Protein AF-A0A348AL58-F1 (afdb_monomer_lite)

p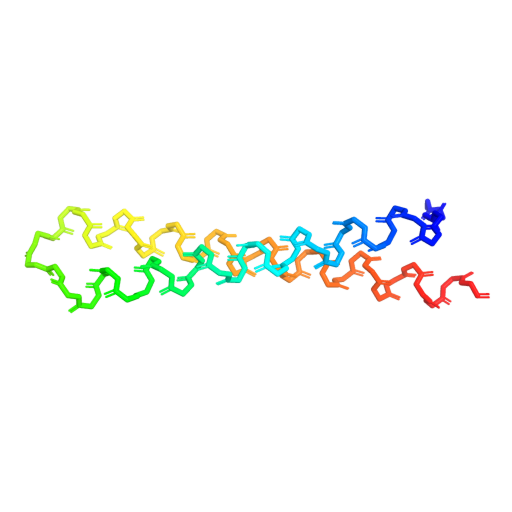LDDT: mean 93.29, std 9.02, range [51.69, 98.44]

Structure (mmCIF, N/CA/C/O backbone):
data_AF-A0A348AL58-F1
#
_entry.id   AF-A0A348AL58-F1
#
loop_
_atom_site.group_PDB
_atom_site.id
_atom_site.type_symbol
_atom_site.label_atom_id
_atom_site.label_alt_id
_atom_site.label_comp_id
_atom_site.label_asym_id
_atom_site.label_entity_id
_atom_site.label_seq_id
_atom_site.pdbx_PDB_ins_code
_atom_site.Cartn_x
_atom_site.Cartn_y
_atom_site.Cartn_z
_atom_site.occupancy
_atom_site.B_iso_or_equiv
_atom_site.auth_seq_id
_atom_site.auth_comp_id
_atom_site.auth_asym_id
_atom_site.auth_atom_id
_atom_site.pdbx_PDB_model_num
ATOM 1 N N . MET A 1 1 ? 15.521 9.019 -16.529 1.00 62.94 1 MET A N 1
ATOM 2 C CA . MET A 1 1 ? 16.131 7.827 -15.904 1.00 62.94 1 MET A CA 1
ATOM 3 C C . MET A 1 1 ? 15.411 6.645 -16.516 1.00 62.94 1 MET A C 1
ATOM 5 O O . MET A 1 1 ? 14.195 6.634 -16.410 1.00 62.94 1 MET A O 1
ATOM 9 N N . ASN A 1 2 ? 16.116 5.757 -17.219 1.00 85.44 2 ASN A N 1
ATOM 10 C CA . ASN A 1 2 ? 15.494 4.603 -17.871 1.00 85.44 2 ASN A CA 1
ATOM 11 C C . ASN A 1 2 ? 15.675 3.392 -16.967 1.00 85.44 2 ASN A C 1
ATOM 13 O O . ASN A 1 2 ? 16.797 2.919 -16.793 1.00 85.44 2 ASN A O 1
ATOM 17 N N . LEU A 1 3 ? 14.578 2.940 -16.373 1.00 90.62 3 LEU A N 1
ATOM 18 C CA . LEU A 1 3 ? 14.552 1.744 -15.548 1.00 90.62 3 LEU A CA 1
ATOM 19 C C . LEU A 1 3 ? 14.597 0.496 -16.428 1.00 90.62 3 LEU A C 1
ATOM 21 O O . LEU A 1 3 ? 14.005 0.437 -17.509 1.00 90.62 3 LEU A O 1
ATOM 25 N N . THR A 1 4 ? 15.286 -0.523 -15.938 1.00 93.19 4 THR A N 1
ATOM 26 C CA . THR A 1 4 ? 15.264 -1.864 -16.516 1.00 93.19 4 THR A CA 1
ATOM 27 C C . THR A 1 4 ? 13.900 -2.521 -16.307 1.00 93.19 4 THR A C 1
ATOM 29 O O . THR A 1 4 ? 13.156 -2.186 -15.384 1.00 93.19 4 THR A O 1
ATOM 32 N N . THR A 1 5 ? 13.582 -3.540 -17.109 1.00 91.62 5 THR A N 1
ATOM 33 C CA . THR A 1 5 ? 12.367 -4.354 -16.921 1.00 91.62 5 THR A CA 1
ATOM 34 C C . THR A 1 5 ? 12.268 -4.924 -15.505 1.00 91.62 5 THR A C 1
ATOM 36 O O . THR A 1 5 ? 11.189 -4.949 -14.923 1.00 91.62 5 THR A O 1
ATOM 39 N N . LYS A 1 6 ? 13.398 -5.349 -14.925 1.00 95.25 6 LYS A N 1
ATOM 40 C CA . LYS A 1 6 ? 13.443 -5.899 -13.566 1.00 95.25 6 LYS A CA 1
ATOM 41 C C . LYS A 1 6 ? 13.067 -4.850 -12.517 1.00 95.25 6 LYS A C 1
ATOM 43 O O . LYS A 1 6 ? 12.300 -5.149 -11.611 1.00 95.25 6 LYS A O 1
ATOM 48 N N . GLU A 1 7 ? 13.576 -3.628 -12.651 1.00 94.62 7 GLU A N 1
ATOM 49 C CA . GLU A 1 7 ? 13.223 -2.520 -11.757 1.00 94.62 7 GLU A CA 1
ATOM 50 C C . GLU A 1 7 ? 11.753 -2.122 -11.908 1.00 94.62 7 GLU A C 1
ATOM 52 O O . GLU A 1 7 ? 11.084 -1.905 -10.904 1.00 94.62 7 GLU A O 1
ATOM 57 N N . LEU A 1 8 ? 11.217 -2.108 -13.134 1.00 92.88 8 LEU A N 1
ATOM 58 C CA . LEU A 1 8 ? 9.793 -1.849 -13.370 1.00 92.88 8 LEU A CA 1
ATOM 59 C C . LEU A 1 8 ? 8.894 -2.900 -12.708 1.00 92.88 8 LEU A C 1
ATOM 61 O O . LEU A 1 8 ? 7.914 -2.530 -12.069 1.00 92.88 8 LEU A O 1
ATOM 65 N N . LEU A 1 9 ? 9.253 -4.185 -12.791 1.00 93.56 9 LEU A N 1
ATOM 66 C CA . LEU A 1 9 ? 8.520 -5.260 -12.113 1.00 93.56 9 LEU A CA 1
ATOM 67 C C . LEU A 1 9 ? 8.544 -5.096 -10.587 1.00 93.56 9 LEU A C 1
ATOM 69 O O . LEU A 1 9 ? 7.517 -5.276 -9.939 1.00 93.56 9 LEU A O 1
ATOM 73 N N . TYR A 1 10 ? 9.676 -4.683 -10.009 1.00 95.69 10 TYR A N 1
ATOM 74 C CA . TYR A 1 10 ? 9.736 -4.386 -8.576 1.00 95.69 10 TYR A CA 1
ATOM 75 C C . TYR A 1 10 ? 8.834 -3.217 -8.174 1.00 95.69 10 TYR A C 1
ATOM 77 O O . TYR A 1 10 ? 8.207 -3.277 -7.117 1.00 95.69 10 TYR A O 1
ATOM 85 N N . LEU A 1 11 ? 8.736 -2.171 -8.999 1.00 94.88 11 LEU A N 1
ATOM 86 C CA . LEU A 1 11 ? 7.819 -1.059 -8.739 1.00 94.88 11 LEU A CA 1
ATOM 87 C C . LEU A 1 11 ? 6.351 -1.486 -8.861 1.00 94.88 11 LEU A C 1
ATOM 89 O O . LEU A 1 11 ? 5.529 -1.053 -8.056 1.00 94.88 11 LEU A O 1
ATOM 93 N N . GLU A 1 12 ? 6.022 -2.351 -9.823 1.00 93.19 12 GLU A N 1
ATOM 94 C CA . GLU A 1 12 ? 4.677 -2.924 -9.960 1.00 93.19 12 GLU A CA 1
ATOM 95 C C . GLU A 1 12 ? 4.303 -3.782 -8.739 1.00 93.19 12 GLU A C 1
ATOM 97 O O . GLU A 1 12 ? 3.200 -3.652 -8.206 1.00 93.19 12 GLU A O 1
ATOM 102 N N . ASP A 1 13 ? 5.219 -4.618 -8.245 1.00 95.88 13 ASP A N 1
ATOM 103 C CA . ASP A 1 13 ? 4.981 -5.432 -7.048 1.00 95.88 13 ASP A CA 1
ATOM 104 C C . ASP A 1 13 ? 4.883 -4.586 -5.771 1.00 95.88 13 ASP A C 1
ATOM 106 O O . ASP A 1 13 ? 4.037 -4.854 -4.913 1.00 95.88 13 ASP A O 1
ATOM 110 N N . LEU A 1 14 ? 5.679 -3.518 -5.661 1.00 96.50 14 LEU A N 1
ATOM 111 C CA . LEU A 1 14 ? 5.564 -2.555 -4.566 1.00 96.50 14 LEU A CA 1
ATOM 112 C C . LEU A 1 14 ? 4.207 -1.832 -4.592 1.00 96.50 14 LEU A C 1
ATOM 114 O O . LEU A 1 14 ? 3.592 -1.647 -3.542 1.00 96.50 14 LEU A O 1
ATOM 118 N N . GLY A 1 15 ? 3.707 -1.488 -5.783 1.00 96.25 15 GLY A N 1
ATOM 119 C CA . GLY A 1 15 ? 2.372 -0.916 -5.963 1.00 96.25 15 GLY A CA 1
ATOM 120 C C . GLY A 1 15 ? 1.277 -1.827 -5.407 1.00 96.25 15 GLY A C 1
ATOM 121 O O . GLY A 1 15 ? 0.467 -1.384 -4.593 1.00 96.25 15 GLY A O 1
ATOM 122 N N . LYS A 1 16 ? 1.312 -3.122 -5.747 1.00 96.25 16 LYS A N 1
ATOM 123 C CA . LYS A 1 16 ? 0.364 -4.124 -5.220 1.00 96.25 16 LYS A CA 1
ATOM 124 C C . LYS A 1 16 ? 0.443 -4.259 -3.698 1.00 96.25 16 LYS A C 1
ATOM 126 O O . LYS A 1 16 ? -0.583 -4.416 -3.035 1.00 96.25 16 LYS A O 1
ATOM 131 N N . LEU A 1 17 ? 1.648 -4.195 -3.124 1.00 97.06 17 LEU A N 1
ATOM 132 C CA . LEU A 1 17 ? 1.820 -4.218 -1.670 1.00 97.06 17 LEU A CA 1
ATOM 133 C C . LEU A 1 17 ? 1.142 -3.006 -1.016 1.00 97.06 17 LEU A C 1
ATOM 135 O O . LEU A 1 17 ? 0.397 -3.174 -0.049 1.00 97.06 17 LEU A O 1
ATOM 139 N N . PHE A 1 18 ? 1.350 -1.800 -1.553 1.00 97.19 18 PHE A N 1
ATOM 140 C CA . PHE A 1 18 ? 0.708 -0.592 -1.032 1.00 97.19 18 PHE A CA 1
ATOM 141 C C . PHE A 1 18 ? -0.813 -0.627 -1.176 1.00 97.19 18 PHE A C 1
ATOM 143 O O . PHE A 1 18 ? -1.514 -0.235 -0.242 1.00 97.19 18 PHE A O 1
ATOM 150 N N . GLU A 1 19 ? -1.341 -1.163 -2.277 1.00 97.62 19 GLU A N 1
ATOM 151 C CA . GLU A 1 19 ? -2.779 -1.404 -2.429 1.00 97.62 19 GLU A CA 1
ATOM 152 C C . GLU A 1 19 ? -3.310 -2.363 -1.356 1.00 97.62 19 GLU A C 1
ATOM 154 O O . GLU A 1 19 ? -4.317 -2.067 -0.713 1.00 97.62 19 GLU A O 1
ATOM 159 N N . SER A 1 20 ? -2.616 -3.475 -1.098 1.00 98.06 20 SER A N 1
ATOM 160 C CA . SER A 1 20 ? -3.013 -4.447 -0.071 1.00 98.06 20 SER A CA 1
ATOM 161 C C . SER A 1 20 ? -3.024 -3.840 1.337 1.00 98.06 20 SER A C 1
ATOM 163 O O . SER A 1 20 ? -3.936 -4.107 2.130 1.00 98.06 20 SER A O 1
ATOM 165 N N . ILE A 1 21 ? -2.026 -3.017 1.669 1.00 97.50 21 ILE A N 1
ATOM 166 C CA . ILE A 1 21 ? -1.978 -2.324 2.962 1.00 97.50 21 ILE A CA 1
ATOM 167 C C . ILE A 1 21 ? -3.106 -1.292 3.040 1.00 97.50 21 ILE A C 1
ATOM 169 O O . ILE A 1 21 ? -3.827 -1.261 4.035 1.00 97.50 21 ILE A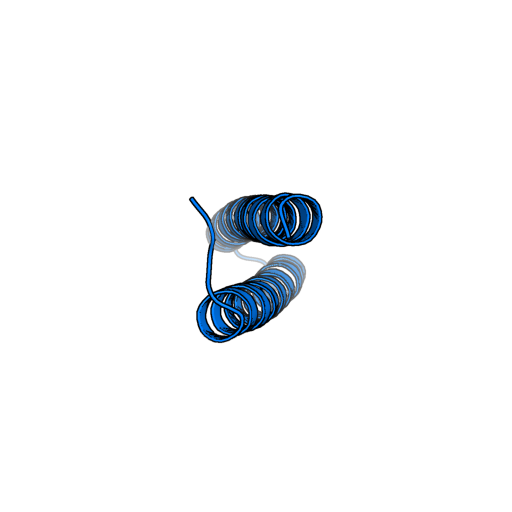 O 1
ATOM 173 N N . ASN A 1 22 ? -3.335 -0.521 1.975 1.00 97.94 22 ASN A N 1
ATOM 174 C CA . ASN A 1 22 ? -4.425 0.448 1.911 1.00 97.94 22 ASN A CA 1
ATOM 175 C C . ASN A 1 22 ? -5.795 -0.210 2.148 1.00 97.94 22 ASN A C 1
ATOM 177 O O . ASN A 1 22 ? -6.575 0.266 2.971 1.00 97.94 22 ASN A O 1
ATOM 181 N N . GLN A 1 23 ? -6.073 -1.345 1.498 1.00 97.94 23 GLN A N 1
ATOM 182 C CA . GLN A 1 23 ? -7.314 -2.096 1.725 1.00 97.94 23 GLN A CA 1
ATOM 183 C C . GLN A 1 23 ? -7.450 -2.554 3.181 1.00 97.94 23 GLN A C 1
ATOM 185 O O . GLN A 1 23 ? -8.532 -2.477 3.762 1.00 97.94 23 GLN A O 1
ATOM 190 N N . THR A 1 24 ? -6.343 -2.958 3.808 1.00 98.00 24 THR A N 1
ATOM 191 C CA . THR A 1 24 ? -6.325 -3.313 5.233 1.00 98.00 24 THR A CA 1
ATOM 192 C C . THR A 1 24 ? -6.621 -2.101 6.119 1.00 98.00 24 THR A C 1
ATOM 194 O O . THR A 1 24 ? -7.401 -2.217 7.066 1.00 98.00 24 THR A O 1
ATOM 197 N N . CYS A 1 25 ? -6.042 -0.937 5.813 1.00 98.12 25 CYS A N 1
ATOM 198 C CA . CYS A 1 25 ? -6.306 0.312 6.524 1.00 98.12 25 CYS A CA 1
ATOM 199 C C . CYS A 1 25 ? -7.778 0.722 6.416 1.00 98.12 25 CYS A C 1
ATOM 201 O O . CYS A 1 25 ? -8.403 0.988 7.441 1.00 98.12 25 CYS A O 1
ATOM 203 N N . ILE A 1 26 ? -8.348 0.698 5.207 1.00 98.06 26 ILE A N 1
ATOM 204 C CA . ILE A 1 26 ? -9.764 1.003 4.957 1.00 98.06 26 ILE A CA 1
ATOM 205 C C . ILE A 1 26 ? -10.660 0.044 5.740 1.00 98.06 26 ILE A C 1
ATOM 207 O O . ILE A 1 26 ? -11.528 0.488 6.493 1.00 98.06 26 ILE A O 1
ATOM 211 N N . HIS A 1 27 ? -10.417 -1.263 5.620 1.00 98.19 27 HIS A N 1
ATOM 212 C CA . HIS A 1 27 ? -11.201 -2.274 6.317 1.00 98.19 27 HIS A CA 1
ATOM 213 C C . HIS A 1 27 ? -11.138 -2.082 7.837 1.00 98.19 27 HIS A C 1
ATOM 215 O O . HIS A 1 27 ? -12.169 -2.038 8.503 1.00 98.19 27 HIS A O 1
ATOM 221 N N . ARG A 1 28 ? -9.945 -1.899 8.413 1.00 97.69 28 ARG A N 1
ATOM 222 C CA . ARG A 1 28 ? -9.807 -1.695 9.863 1.00 97.69 28 ARG A CA 1
ATOM 223 C C . ARG A 1 28 ? -10.421 -0.378 10.330 1.00 97.69 28 ARG A C 1
ATOM 225 O O . ARG A 1 28 ? -11.047 -0.364 11.384 1.00 97.69 28 ARG A O 1
ATOM 232 N N . ALA A 1 29 ? -10.305 0.698 9.553 1.00 97.88 29 ALA A N 1
ATOM 233 C CA . ALA A 1 29 ? -10.915 1.984 9.884 1.00 97.88 29 ALA A CA 1
ATOM 234 C C . ALA A 1 29 ? -12.446 1.883 9.929 1.00 97.88 29 ALA A C 1
ATOM 236 O O . ALA A 1 29 ? -13.077 2.518 10.770 1.00 97.88 29 ALA A O 1
ATOM 237 N N . GLN A 1 30 ? -13.046 1.071 9.056 1.00 97.38 30 GLN A N 1
ATOM 238 C CA . GLN A 1 30 ? -14.490 0.820 9.044 1.00 97.38 30 GLN A CA 1
ATOM 239 C C . GLN A 1 30 ? -14.967 -0.026 10.233 1.00 97.38 30 GLN A C 1
ATOM 241 O O . GLN A 1 30 ? -16.109 0.127 10.650 1.00 97.38 30 GLN A O 1
ATOM 246 N N . ASN A 1 31 ? -14.104 -0.885 10.783 1.00 97.62 31 ASN A N 1
ATOM 247 C CA . ASN A 1 31 ? -14.462 -1.872 11.810 1.00 97.62 31 ASN A CA 1
ATOM 248 C C . ASN A 1 31 ? -13.970 -1.514 13.226 1.00 97.62 31 ASN A C 1
ATOM 250 O O . ASN A 1 31 ? -14.063 -2.342 14.128 1.00 97.62 31 ASN A O 1
ATOM 254 N N . THR A 1 32 ? -13.424 -0.313 13.432 1.00 96.62 32 THR A N 1
ATOM 255 C CA . THR A 1 32 ? -12.972 0.156 14.750 1.00 96.62 32 THR A CA 1
ATOM 256 C C . THR A 1 32 ? -13.872 1.259 15.304 1.00 96.62 32 THR A C 1
ATOM 258 O O . THR A 1 32 ? -14.245 2.198 14.588 1.00 96.62 32 THR A O 1
ATOM 261 N N . ASP A 1 33 ? -14.149 1.175 16.605 1.00 97.12 33 ASP A N 1
ATOM 262 C CA . ASP A 1 33 ? -14.845 2.210 17.377 1.00 97.12 33 ASP A CA 1
ATOM 263 C C . ASP A 1 33 ? -13.881 3.264 17.948 1.00 97.12 33 ASP A C 1
ATOM 265 O O . ASP A 1 33 ? -14.284 4.390 18.251 1.00 97.12 33 ASP A O 1
ATOM 269 N N . ASP A 1 34 ? -12.589 2.929 18.038 1.00 98.12 34 ASP A N 1
ATOM 270 C CA . ASP A 1 34 ? -11.532 3.849 18.457 1.00 98.12 34 ASP A CA 1
ATOM 271 C C . ASP A 1 34 ? -11.312 4.943 17.395 1.00 98.12 34 ASP A C 1
ATOM 273 O O . ASP A 1 34 ? -10.861 4.680 16.273 1.00 98.12 34 ASP A O 1
ATOM 277 N N . GLN A 1 35 ? -11.633 6.187 17.765 1.00 97.38 35 GLN A N 1
ATOM 278 C CA . GLN A 1 35 ? -11.533 7.362 16.896 1.00 97.38 35 GLN A CA 1
ATOM 279 C C . GLN A 1 35 ? -10.085 7.752 16.582 1.00 97.38 35 GLN A C 1
ATOM 281 O O . GLN A 1 35 ? -9.801 8.204 15.472 1.00 97.38 35 GLN A O 1
ATOM 286 N N . GLN A 1 36 ? -9.163 7.563 17.528 1.00 97.94 36 GLN A N 1
ATOM 287 C CA . GLN A 1 36 ? -7.750 7.859 17.315 1.00 97.94 36 GLN A CA 1
ATOM 288 C C . GLN A 1 36 ? -7.154 6.857 16.327 1.00 97.94 36 GLN A C 1
ATOM 290 O O . GLN A 1 36 ? -6.499 7.252 15.361 1.00 97.94 36 GLN A O 1
ATOM 295 N N . LEU A 1 37 ? -7.447 5.568 16.512 1.00 97.25 37 LEU A N 1
ATOM 296 C CA . LEU A 1 37 ? -7.035 4.528 15.574 1.00 97.25 37 LEU A CA 1
ATOM 297 C C . LEU A 1 37 ? -7.642 4.755 14.183 1.00 97.25 37 LEU A C 1
ATOM 299 O O . LEU A 1 37 ? -6.936 4.641 13.182 1.00 97.25 37 LEU A O 1
ATOM 303 N N . LYS A 1 38 ? -8.925 5.129 14.101 1.00 98.44 38 LYS A N 1
ATOM 304 C CA . LYS A 1 38 ? -9.587 5.462 12.831 1.00 98.44 38 LYS A CA 1
ATOM 305 C C . LYS A 1 38 ? -8.868 6.595 12.093 1.00 98.44 38 LYS A C 1
ATOM 307 O O . LYS A 1 38 ? -8.599 6.444 10.903 1.00 98.44 38 LYS A O 1
ATOM 312 N N . ALA A 1 39 ? -8.513 7.679 12.784 1.00 98.06 39 ALA A N 1
ATOM 313 C CA . ALA A 1 39 ? -7.790 8.800 12.182 1.00 98.06 39 ALA A CA 1
ATOM 314 C C . ALA A 1 39 ? -6.407 8.382 11.650 1.00 98.06 39 ALA A C 1
ATOM 316 O O . ALA A 1 39 ? -6.046 8.734 10.527 1.00 98.06 39 ALA A O 1
ATOM 317 N N . VAL A 1 40 ? -5.664 7.568 12.411 1.00 98.38 40 VAL A N 1
ATOM 318 C CA . VAL A 1 40 ? -4.363 7.028 11.977 1.00 98.38 40 VAL A CA 1
ATOM 319 C C . VAL A 1 40 ? -4.515 6.166 10.723 1.00 98.38 40 VAL A C 1
ATOM 321 O O . VAL A 1 40 ? -3.777 6.340 9.757 1.00 98.38 40 VAL A O 1
ATOM 324 N N . LEU A 1 41 ? -5.492 5.256 10.703 1.00 98.44 41 LEU A N 1
ATOM 325 C CA . LEU A 1 41 ? -5.724 4.368 9.561 1.00 98.44 41 LEU A CA 1
ATOM 326 C C . LEU A 1 41 ? -6.172 5.132 8.307 1.00 98.44 41 LEU A C 1
ATOM 328 O O . LEU A 1 41 ? -5.774 4.767 7.203 1.00 98.44 41 LEU A O 1
ATOM 332 N N . GLN A 1 42 ? -6.963 6.196 8.464 1.00 97.81 42 GLN A N 1
ATOM 333 C CA . GLN A 1 42 ? -7.355 7.071 7.357 1.00 97.81 42 GLN A CA 1
ATOM 334 C C . GLN A 1 42 ? -6.162 7.849 6.789 1.00 97.81 42 GLN A C 1
ATOM 336 O O . GLN A 1 42 ? -6.027 7.919 5.569 1.00 97.81 42 GLN A O 1
ATOM 341 N N . GLY A 1 43 ? -5.277 8.371 7.645 1.00 97.94 43 GLY A N 1
ATOM 342 C CA . GLY A 1 43 ? -4.031 9.008 7.205 1.00 97.94 43 GLY A CA 1
ATOM 343 C C . GLY A 1 43 ? -3.140 8.042 6.420 1.00 97.94 43 GLY A C 1
ATOM 344 O O . GLY A 1 43 ? -2.770 8.323 5.285 1.00 97.94 43 GLY A O 1
ATOM 345 N N . LEU A 1 44 ? -2.908 6.841 6.963 1.00 97.88 44 LEU A N 1
ATOM 346 C CA . LEU A 1 44 ? -2.129 5.803 6.279 1.00 97.88 44 LEU A CA 1
ATOM 347 C C . LEU A 1 44 ? -2.736 5.410 4.927 1.00 97.88 44 LEU A C 1
ATOM 349 O O . LEU A 1 44 ? -2.006 5.217 3.957 1.00 97.88 44 LEU A O 1
ATOM 353 N N . SER A 1 45 ? -4.064 5.310 4.849 1.00 98.06 45 SER A N 1
ATOM 354 C CA . SER A 1 45 ? -4.778 5.019 3.603 1.00 98.06 45 SER A CA 1
ATOM 355 C C . SER A 1 45 ? -4.518 6.087 2.532 1.00 98.06 45 SER A C 1
ATOM 357 O O . SER A 1 45 ? -4.203 5.743 1.391 1.00 98.06 45 SER A O 1
ATOM 359 N N . GLN A 1 46 ? -4.570 7.371 2.903 1.00 97.56 46 GLN A N 1
ATOM 360 C CA . GLN A 1 46 ? -4.270 8.482 1.993 1.00 97.56 46 GLN A CA 1
ATOM 361 C C . GLN A 1 46 ? -2.818 8.445 1.504 1.00 97.56 46 GLN A C 1
ATOM 363 O O . GLN A 1 46 ? -2.584 8.559 0.299 1.00 97.56 46 GLN A O 1
ATOM 368 N N . ASP A 1 47 ? -1.858 8.213 2.401 1.00 97.50 47 ASP A N 1
ATOM 369 C CA . ASP A 1 47 ? -0.438 8.112 2.042 1.00 97.50 47 ASP A CA 1
ATOM 370 C C . ASP A 1 47 ? -0.194 6.972 1.040 1.00 97.50 47 ASP A C 1
ATOM 372 O O . ASP A 1 47 ? 0.484 7.144 0.025 1.00 97.50 47 ASP A O 1
ATOM 376 N N . HIS A 1 48 ? -0.815 5.811 1.266 1.00 96.44 48 HIS A N 1
ATOM 377 C CA . HIS A 1 48 ? -0.657 4.658 0.380 1.00 96.44 48 HIS A CA 1
ATOM 378 C C . HIS A 1 48 ? -1.301 4.891 -0.990 1.00 96.44 48 HIS A C 1
ATOM 380 O O . HIS A 1 48 ? -0.727 4.500 -2.006 1.00 96.44 48 HIS A O 1
ATOM 386 N N . GLN A 1 49 ? -2.453 5.567 -1.052 1.00 96.00 49 GLN A N 1
ATOM 387 C CA . GLN A 1 49 ? -3.049 5.981 -2.327 1.00 96.00 49 GLN A CA 1
ATOM 388 C C . GLN A 1 49 ? -2.117 6.915 -3.110 1.00 96.00 49 GLN A C 1
ATOM 390 O O . GLN A 1 49 ? -1.962 6.744 -4.321 1.00 96.00 49 GLN A O 1
ATOM 395 N N . GLN A 1 50 ? -1.459 7.863 -2.435 1.00 96.88 50 GLN A N 1
ATOM 396 C CA . GLN A 1 50 ? -0.473 8.736 -3.076 1.00 96.88 50 GLN A CA 1
ATOM 397 C C . GLN A 1 50 ? 0.721 7.938 -3.609 1.00 96.88 50 GLN A C 1
ATOM 399 O O . GLN A 1 50 ? 1.134 8.148 -4.750 1.00 96.88 50 GLN A O 1
ATOM 404 N N . TRP A 1 51 ? 1.249 6.983 -2.839 1.00 95.56 51 TRP A N 1
ATOM 405 C CA . TRP A 1 51 ? 2.363 6.146 -3.292 1.00 95.56 51 TRP A CA 1
ATOM 406 C C . TRP A 1 51 ? 2.003 5.271 -4.491 1.00 95.56 51 TRP A C 1
ATOM 408 O O . TRP A 1 51 ? 2.790 5.192 -5.433 1.00 95.56 51 TRP A O 1
ATOM 418 N N . VAL A 1 52 ? 0.807 4.677 -4.519 1.00 95.50 52 VAL A N 1
ATOM 419 C CA . VAL A 1 52 ? 0.322 3.908 -5.679 1.00 95.50 52 VAL A CA 1
ATOM 420 C C . VAL A 1 52 ? 0.266 4.781 -6.936 1.00 95.50 52 VAL A C 1
ATOM 422 O O . VAL A 1 52 ? 0.716 4.356 -8.003 1.00 95.50 52 VAL A O 1
ATOM 425 N N . GLN A 1 53 ? -0.220 6.020 -6.819 1.00 94.88 53 GLN A N 1
ATOM 426 C CA . GLN A 1 53 ? -0.251 6.970 -7.937 1.00 94.88 53 GLN A CA 1
ATOM 427 C C . GLN A 1 53 ? 1.157 7.350 -8.410 1.00 94.88 53 GLN A C 1
ATOM 429 O O . GLN A 1 53 ? 1.434 7.341 -9.610 1.00 94.88 53 GLN A O 1
ATOM 434 N N . ILE A 1 54 ? 2.074 7.630 -7.480 1.00 95.19 54 ILE A N 1
ATOM 435 C CA . ILE A 1 54 ? 3.471 7.957 -7.799 1.00 95.19 54 ILE A CA 1
ATOM 436 C C . ILE A 1 54 ? 4.144 6.796 -8.541 1.00 95.19 54 ILE A C 1
ATOM 438 O O . ILE A 1 54 ? 4.747 7.014 -9.592 1.00 95.19 54 ILE A O 1
ATOM 442 N N . LEU A 1 55 ? 4.010 5.566 -8.039 1.00 94.44 55 LEU A N 1
ATOM 443 C CA . LEU A 1 55 ? 4.588 4.378 -8.672 1.00 94.44 55 LEU A CA 1
ATOM 444 C C . LEU A 1 55 ? 4.002 4.134 -10.063 1.00 94.44 55 LEU A C 1
ATOM 446 O O . LEU A 1 55 ? 4.753 3.900 -11.011 1.00 94.44 55 LEU A O 1
ATOM 450 N N . SER A 1 56 ? 2.682 4.266 -10.207 1.00 91.75 56 SER A N 1
ATOM 451 C CA . SER A 1 56 ? 2.002 4.127 -11.498 1.00 91.75 56 SER A CA 1
ATOM 452 C C . SER A 1 56 ? 2.536 5.130 -12.521 1.00 91.75 56 SER A C 1
ATOM 454 O O . SER A 1 56 ? 2.867 4.751 -13.645 1.00 91.75 56 SER A O 1
ATOM 456 N N . ASN A 1 57 ? 2.717 6.391 -12.118 1.00 93.12 57 ASN A N 1
ATOM 457 C CA . ASN A 1 57 ? 3.278 7.431 -12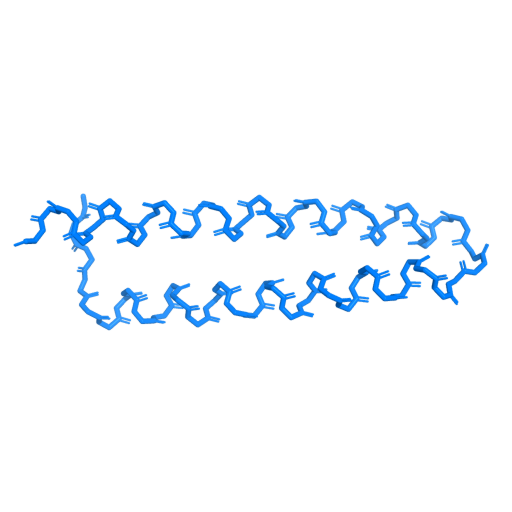.979 1.00 93.12 57 ASN A CA 1
ATOM 458 C C . ASN A 1 57 ? 4.728 7.133 -13.382 1.00 93.12 57 ASN A C 1
ATOM 460 O O . ASN A 1 57 ? 5.090 7.320 -14.543 1.00 93.12 57 ASN A O 1
ATOM 464 N N . ILE A 1 58 ? 5.561 6.634 -12.463 1.00 92.56 58 ILE A N 1
ATOM 465 C CA . ILE A 1 58 ? 6.946 6.244 -12.776 1.00 92.56 58 ILE A CA 1
ATOM 466 C C . ILE A 1 58 ? 6.968 5.120 -13.819 1.00 92.56 58 ILE A C 1
ATOM 468 O O . ILE A 1 58 ? 7.737 5.201 -14.781 1.00 92.56 58 ILE A O 1
ATOM 472 N N . VAL A 1 59 ? 6.123 4.098 -13.653 1.00 89.62 59 VAL A N 1
ATOM 473 C CA . VAL A 1 59 ? 6.042 2.958 -14.577 1.00 89.62 59 VAL A CA 1
ATOM 474 C C . VAL A 1 59 ? 5.544 3.399 -15.955 1.00 89.62 59 VAL A C 1
ATOM 476 O O . VAL A 1 59 ? 6.160 3.043 -16.959 1.00 89.62 59 VAL A O 1
ATOM 479 N N . ILE A 1 60 ? 4.478 4.203 -16.023 1.00 89.00 60 ILE A N 1
ATOM 480 C CA . ILE A 1 60 ? 3.923 4.717 -17.287 1.00 89.00 60 ILE A CA 1
ATOM 481 C C . ILE A 1 60 ? 4.957 5.572 -18.023 1.00 89.00 60 ILE A C 1
ATOM 483 O O . ILE A 1 60 ? 5.228 5.325 -19.197 1.00 89.00 60 ILE A O 1
ATOM 487 N N . ASN A 1 61 ? 5.583 6.525 -17.329 1.00 89.44 61 ASN A N 1
ATOM 488 C CA . ASN A 1 61 ? 6.560 7.422 -17.942 1.00 89.44 61 ASN A CA 1
ATOM 489 C C . ASN A 1 61 ? 7.790 6.659 -18.452 1.00 89.44 61 ASN A C 1
ATOM 491 O O . ASN A 1 61 ? 8.324 7.001 -19.498 1.00 89.44 61 ASN A O 1
ATOM 495 N N . ASN A 1 62 ? 8.226 5.598 -17.764 1.00 88.19 62 ASN A N 1
ATOM 496 C CA . ASN A 1 62 ? 9.319 4.756 -18.259 1.00 88.19 62 ASN A CA 1
ATOM 497 C C . ASN A 1 62 ? 8.911 3.914 -19.475 1.00 88.19 62 ASN A C 1
ATOM 499 O O . ASN A 1 62 ? 9.713 3.767 -20.392 1.00 88.19 62 ASN A O 1
ATOM 503 N N . LYS A 1 63 ? 7.676 3.395 -19.512 1.00 74.62 63 LYS A N 1
ATOM 504 C CA . LYS A 1 63 ? 7.151 2.633 -20.659 1.00 74.62 63 LYS A CA 1
ATOM 505 C C . LYS A 1 63 ? 6.968 3.493 -21.916 1.00 74.62 63 LYS A C 1
ATOM 507 O O . LYS A 1 63 ? 6.999 2.948 -23.006 1.00 74.62 63 LYS A O 1
ATOM 512 N N . GLN A 1 64 ? 6.781 4.807 -21.777 1.00 72.38 64 GLN A N 1
ATOM 513 C CA . GLN A 1 64 ? 6.663 5.748 -22.904 1.00 72.38 64 GLN A CA 1
ATOM 514 C C . GLN A 1 64 ? 8.015 6.207 -23.479 1.00 72.38 64 GLN A C 1
ATOM 516 O O . GLN A 1 64 ? 8.046 6.786 -24.561 1.00 72.38 64 GLN A O 1
ATOM 521 N N . ILE A 1 65 ? 9.115 5.999 -22.747 1.00 60.66 65 ILE A N 1
ATOM 522 C CA . ILE A 1 65 ? 10.476 6.396 -23.151 1.00 60.66 65 ILE A CA 1
ATOM 523 C C . ILE A 1 65 ? 11.236 5.219 -23.810 1.00 60.66 65 ILE A C 1
ATOM 525 O O . ILE A 1 65 ? 12.305 5.431 -24.383 1.00 60.66 65 ILE A O 1
ATOM 529 N N . GLN A 1 66 ? 10.694 3.994 -23.746 1.00 51.69 66 GLN A N 1
ATOM 530 C CA . GLN A 1 66 ? 11.209 2.791 -24.423 1.00 51.69 66 GLN A CA 1
ATOM 531 C C . GLN A 1 66 ? 10.529 2.580 -25.776 1.00 51.69 66 GLN A C 1
ATOM 533 O O . GLN A 1 66 ? 11.239 2.122 -26.698 1.00 51.69 66 GLN A O 1
#

Foldseek 3Di:
DADDPVVLVVLVVVLVVLVVLLVVLVVVLVVDPDPVSVVVSVVSNVVSVVSNVVSVVVSVVNVVVD

Organism: NCBI:txid1930071

Secondary structure (DSSP, 8-state):
----HHHHHHHHHHHHHHHHHHHHHHHHHHT---HHHHHHHHHHHHHHHHHHHHHHHHHHHHHTT-

Sequence (66 aa):
MNLTTKELLYLEDLGKLFESINQTCIHRAQNTDDQQLKAVLQGLSQDHQQWVQILSNIVINNKQIQ

Radius of gyration: 14.95 Å; chains: 1; bounding box: 31×15×43 Å

=== Feature glossary ===
Legend for the data blocks above and below:

— What the protein is —

Sequence gives the chain of amino acids in standard one-letter code (A=alanine, C=cysteine, …, Y=tyrosine), read N→C. It is the only feature that is directly encoded by the gene; all structural features are derived from the folded form of this sequence.

The annotation block draws on four external resources. InterPro: which protein families and domains the sequence belongs to. GO: standardized terms for what the protein does, what process it participates in, and where in the cell it acts. CATH: which structural fold it has in the CATH hierarchy. Organism: the species of origin.

— Where its atoms are —

Atomic coordinates in PDBx/mmCIF format — the same representation the Protein Data Bank distributes. Each line of the _atom_site loop places one backbone atom in Cartesian space (units: ångströms, origin: arbitrary).

Six rendered views show the 3D structure from the faces of a cube — i.e. along ±x, ±y, ±z. Rendering representation is drawn randomly per protein from cartoon (secondary-structure ribbons), sticks (backbone bonds), or molecular surface; coloring is either N→C rainbow (blue at the N-terminus through red at the C-terminus) or one color per chain.

— Local backbone conformation —

DSSP 8-state secondary structure assigns each residue one of H (α-helix), G (3₁₀-helix), I (π-helix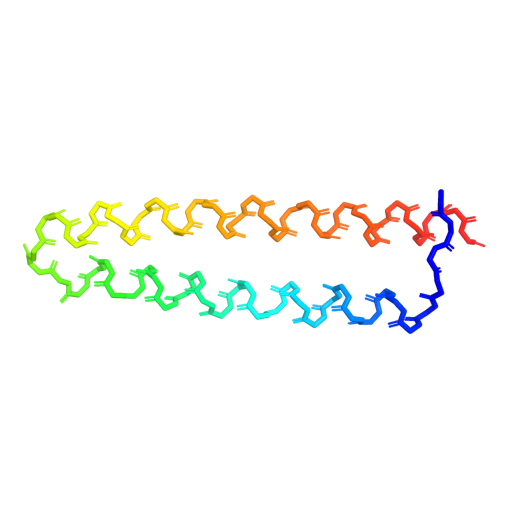), E (extended β-strand), B (isolated β-bridge), T (hydrogen-bonded turn), S (bend), or '-' (coil). The assignment is computed from backbone hydrogen-bond geometry via the Kabsch–Sander algorithm.

P-SEA three-state annotation labels each residue as helix, strand, or coil based purely on the geometry of the Cα trace. It serves as a fallback when the full backbone (and thus DSSP) is unavailable.

φ (phi) and ψ (psi) are the two rotatable backbone dihedrals per residue: φ is the C(i-1)–N–Cα–C torsion, ψ is the N–Cα–C–N(i+1) torsion, both in degrees on (−180°, 180°]. α-helical residues cluster near (−60°, −45°); β-strand residues near (−120°, +130°). A Ramachandran plot is simply a scatter of (φ, ψ) for every residue.

— Global shape and packing —

Radius of gyration (Rg) is the root-mean-square distance of Cα atoms from their centroid — a single number for overall size and compactness. A globular domain of N residues has Rg ≈ 2.2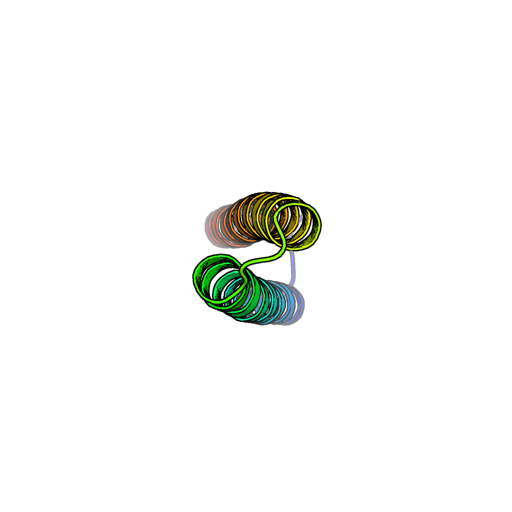·N^0.38 Å; an extended or disordered chain has a much larger Rg. The Cα contact count is the number of residue pairs whose Cα atoms are within 8 Å and are more than four positions apart in sequence — a standard proxy for tertiary packing density. The bounding box is the smallest axis-aligned box enclosing all Cα atoms.

Accessible surface area quantifies burial. A residue with SASA near zero is packed into the hydrophobic core; one with SASA >100 Å² sits on the surface. Computed here via the Shrake–Rupley numerical algorithm with a 1.4 Å probe.

The contact map is a binary N×N matrix image: pixel (i, j) is dark where Cα_i and Cα_j are within 8 Å and |i−j|>4. Because the |i−j|>4 filter removes local helical contacts, off-diagonal stripes parallel to the main diagonal indicate parallel β-sheets; stripes perpendicular to it indicate antiparallel β-sheets. The Ramachandran plot scatters every residue's (φ, ψ) pair against the sterically allowed regions. The PAE heatmap renders the predicted-aligned-error matrix.

— Structural neighborhood —

A 3Di character summarizes, for each residue, the relative orientation of the Cα frame of its nearest spatial neighbor. Because it encodes fold topology rather than chemistry, 3Di alignments detect remote structural similarity that sequence alignment misses.

Structural nearest neighbors (via Foldseek easy-search vs the PDB). Reported per hit: target PDB id, E-value, and alignment TM-score. A TM-score above ~0.5 is the conventional threshold for 'same fold'.

— Confidence and disorder —

For AlphaFold models, the B-factor field carries pLDDT — the model's own estimate of local accuracy on a 0–100 scale. Regions with pLDDT<50 should be treated as essentially unmodeled; they often correspond to intrinsically disordered segments.

B-factor (Debye–Waller factor) reflects atomic displacement in the crystal lattice. It is an experimental observable (units Å²), not a prediction; low values mean the atom is pinned down, high values mean it moves or is heterogeneous across the crystal.

Predicted Aligned Error (PAE) is an AlphaFold confidence matrix: entry (i, j) is the expected error in the position of residue j, in ångströms, when the prediction is superimposed on the true structure at residue i. Low PAE within a block of residues means that block is internally rigid and well-predicted; high PAE between t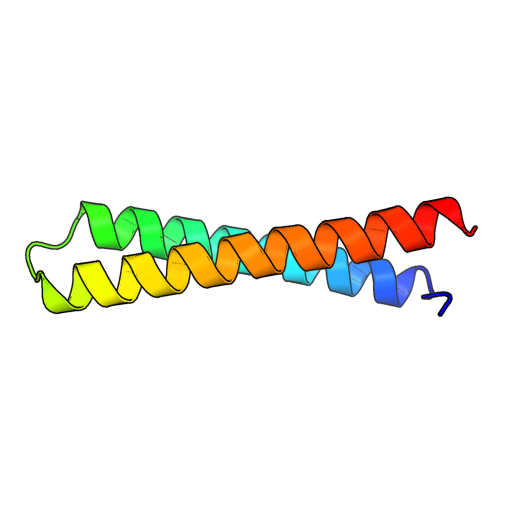wo blocks means their relative placement is uncertain even if each block individually is confident.